Protein AF-A0A962Y975-F1 (afdb_monomer_lite)

Structure (mmCIF, N/CA/C/O backbone):
data_AF-A0A962Y975-F1
#
_entry.id   AF-A0A962Y975-F1
#
loop_
_atom_site.group_PDB
_atom_site.id
_atom_site.type_symbol
_atom_site.label_atom_id
_atom_site.label_alt_id
_atom_site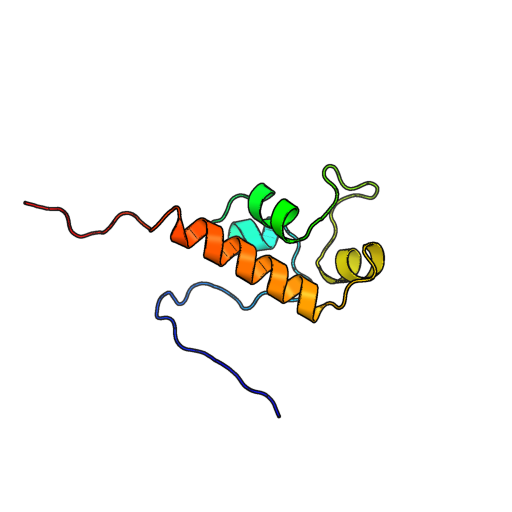.label_comp_id
_atom_site.label_asym_id
_atom_site.label_entity_id
_atom_site.label_seq_id
_atom_site.pdbx_PDB_ins_code
_atom_site.Cartn_x
_atom_site.Cartn_y
_atom_site.Cartn_z
_atom_site.occupancy
_atom_site.B_iso_or_equiv
_atom_site.auth_seq_id
_atom_site.auth_comp_id
_atom_site.auth_asym_id
_atom_site.auth_atom_id
_atom_site.pdbx_PDB_model_num
ATOM 1 N N . LEU A 1 1 ? -10.879 -17.679 16.670 1.00 44.75 1 LEU A N 1
ATOM 2 C CA . LEU A 1 1 ? -10.142 -18.719 15.918 1.00 44.75 1 LEU A CA 1
ATOM 3 C C . LEU A 1 1 ? -9.038 -17.995 15.152 1.00 44.75 1 LEU A C 1
ATOM 5 O O . LEU A 1 1 ? -9.372 -17.258 14.240 1.00 44.75 1 LEU A O 1
ATOM 9 N N . HIS A 1 2 ? -7.774 -18.105 15.562 1.00 46.69 2 HIS A N 1
ATOM 10 C CA . HIS A 1 2 ? -6.647 -17.482 14.852 1.00 46.69 2 HIS A CA 1
ATOM 11 C C . HIS A 1 2 ? -5.981 -18.558 14.002 1.00 46.69 2 HIS A C 1
ATOM 13 O O . HIS A 1 2 ? -5.413 -19.499 14.549 1.00 46.69 2 HIS A O 1
ATOM 19 N N . TRP A 1 3 ? -6.120 -18.462 12.684 1.00 56.62 3 TRP A N 1
ATOM 20 C CA . TRP A 1 3 ? -5.514 -19.406 11.753 1.00 56.62 3 TRP A CA 1
ATOM 21 C C . TRP A 1 3 ? -4.261 -18.746 11.201 1.00 56.62 3 TRP A C 1
ATOM 23 O O . TRP A 1 3 ? -4.326 -17.836 10.383 1.00 56.62 3 TRP A O 1
ATOM 33 N N . VAL A 1 4 ? -3.121 -19.172 11.733 1.00 55.84 4 VAL A N 1
ATOM 34 C CA . VAL A 1 4 ? -1.798 -18.811 11.237 1.00 55.84 4 VAL A CA 1
ATOM 35 C C . VAL A 1 4 ? -1.477 -19.793 10.114 1.00 55.84 4 VAL A C 1
ATOM 37 O O . VAL A 1 4 ? -1.233 -20.967 10.382 1.00 55.84 4 VAL A O 1
ATOM 40 N N . TYR A 1 5 ? -1.518 -19.336 8.862 1.00 50.41 5 TYR A N 1
ATOM 41 C CA . TYR A 1 5 ? -1.059 -20.126 7.722 1.00 50.41 5 TYR A CA 1
ATOM 42 C C . TYR A 1 5 ? 0.380 -19.721 7.395 1.00 50.41 5 TYR A C 1
ATOM 44 O O . TYR A 1 5 ? 0.627 -18.695 6.771 1.00 50.41 5 TYR A O 1
ATOM 52 N N . TRP A 1 6 ? 1.331 -20.517 7.878 1.00 50.81 6 TRP A N 1
ATOM 53 C CA . TRP A 1 6 ? 2.742 -20.461 7.502 1.00 50.81 6 TRP A CA 1
ATOM 54 C C . TRP A 1 6 ? 3.041 -21.716 6.690 1.00 50.81 6 TRP A C 1
ATOM 56 O O . TRP A 1 6 ? 3.072 -22.800 7.267 1.00 50.81 6 TRP A O 1
ATOM 66 N N . ASN A 1 7 ? 3.258 -21.586 5.380 1.00 39.88 7 ASN A N 1
ATOM 67 C CA . ASN A 1 7 ? 4.028 -22.575 4.627 1.00 39.88 7 ASN A CA 1
ATOM 68 C C . ASN A 1 7 ? 4.514 -22.009 3.281 1.00 39.88 7 ASN A C 1
ATOM 70 O O . ASN A 1 7 ? 3.999 -22.395 2.236 1.00 39.88 7 ASN A O 1
ATOM 74 N N . ASP A 1 8 ? 5.510 -21.119 3.299 1.00 48.66 8 ASP A N 1
ATOM 75 C CA . ASP A 1 8 ? 6.384 -20.929 2.136 1.00 48.66 8 ASP A CA 1
ATOM 76 C C . ASP A 1 8 ? 7.836 -20.672 2.601 1.00 48.66 8 ASP A C 1
ATOM 78 O O . ASP A 1 8 ? 8.062 -19.835 3.478 1.00 48.66 8 ASP A O 1
ATOM 82 N N . PRO A 1 9 ? 8.833 -21.430 2.106 1.00 48.41 9 PRO A N 1
ATOM 83 C CA . PRO A 1 9 ? 10.198 -21.422 2.627 1.00 48.41 9 PRO A CA 1
ATOM 84 C C . PRO A 1 9 ? 11.018 -20.152 2.320 1.00 48.41 9 PRO A C 1
ATOM 86 O O . PRO A 1 9 ? 12.156 -20.063 2.785 1.00 48.41 9 PRO A O 1
ATOM 89 N N . GLY A 1 10 ? 10.467 -19.147 1.631 1.00 50.31 10 GLY A N 1
ATOM 90 C CA . GLY A 1 10 ? 11.093 -17.837 1.385 1.00 50.31 10 GLY A CA 1
ATOM 91 C C . GLY A 1 10 ? 11.060 -16.854 2.571 1.00 50.31 10 GLY A C 1
ATOM 92 O O . GLY A 1 10 ? 10.719 -15.695 2.376 1.00 50.31 10 GLY A O 1
ATOM 93 N N . HIS A 1 11 ? 11.406 -17.312 3.783 1.00 47.22 11 HIS A N 1
ATOM 94 C CA . HIS A 1 11 ? 11.297 -16.687 5.124 1.00 47.22 11 HIS A CA 1
ATOM 95 C C . HIS A 1 11 ? 11.924 -15.280 5.343 1.00 47.22 11 HIS A C 1
ATOM 97 O O . HIS A 1 11 ? 12.635 -15.062 6.325 1.00 47.22 11 HIS A O 1
ATOM 103 N N . HIS A 1 12 ? 11.656 -14.288 4.497 1.00 48.28 12 HIS A N 1
ATOM 104 C CA . HIS A 1 12 ? 12.083 -12.897 4.725 1.00 48.28 12 HIS A CA 1
ATOM 105 C C . HIS A 1 12 ? 10.928 -11.892 4.781 1.00 48.28 12 HIS A C 1
ATOM 107 O O . HIS A 1 12 ? 11.156 -10.701 4.990 1.00 48.28 12 HIS A O 1
ATOM 113 N N . GLU A 1 13 ? 9.687 -12.346 4.642 1.00 58.91 13 GLU A N 1
ATOM 114 C CA . GLU A 1 13 ? 8.586 -11.452 4.298 1.00 58.91 13 GLU A CA 1
ATOM 115 C C . GLU A 1 13 ? 7.678 -11.267 5.512 1.00 58.91 13 GLU A C 1
ATOM 117 O O . GLU A 1 13 ? 6.897 -12.144 5.878 1.00 58.91 13 GLU A O 1
ATOM 122 N N . GLN A 1 14 ? 7.857 -10.142 6.211 1.00 67.50 14 GLN A N 1
ATOM 123 C CA . GLN A 1 14 ? 7.003 -9.788 7.342 1.00 67.50 14 GLN A CA 1
ATOM 124 C C . GLN A 1 14 ? 5.534 -9.794 6.892 1.00 67.50 14 GLN A C 1
ATOM 126 O O . GLN A 1 14 ? 5.245 -9.245 5.822 1.00 67.50 14 GLN A O 1
ATOM 131 N N . PRO A 1 15 ? 4.607 -10.346 7.701 1.00 83.19 15 PRO A N 1
ATOM 132 C CA . PRO A 1 15 ? 3.181 -10.246 7.421 1.00 83.19 15 PRO A CA 1
ATOM 133 C C . PRO A 1 15 ? 2.809 -8.789 7.154 1.00 83.19 15 PRO A C 1
ATOM 135 O O . PRO A 1 15 ? 3.219 -7.898 7.906 1.00 83.19 15 PRO A O 1
ATOM 138 N N . ILE A 1 16 ? 2.056 -8.543 6.082 1.00 89.31 16 ILE A N 1
ATOM 139 C CA . ILE A 1 16 ? 1.628 -7.187 5.745 1.00 89.31 16 ILE A CA 1
ATOM 140 C C . ILE A 1 16 ? 0.715 -6.697 6.864 1.00 89.31 16 ILE A C 1
ATOM 142 O O . ILE A 1 16 ? -0.335 -7.273 7.140 1.00 89.31 16 ILE A O 1
ATOM 146 N N . ALA A 1 17 ? 1.144 -5.632 7.533 1.00 91.31 17 ALA A N 1
ATOM 147 C CA . ALA A 1 17 ? 0.432 -5.062 8.662 1.00 91.31 17 ALA A CA 1
ATOM 148 C C . ALA A 1 17 ? -0.230 -3.738 8.277 1.00 91.31 17 ALA A C 1
ATOM 150 O O . ALA A 1 17 ? 0.261 -2.994 7.430 1.00 91.31 17 ALA A O 1
ATOM 151 N N . ALA A 1 18 ? -1.322 -3.412 8.963 1.00 92.12 18 ALA A N 1
ATOM 152 C CA . ALA A 1 18 ? -2.160 -2.255 8.661 1.00 92.12 18 ALA A CA 1
ATOM 153 C C . ALA A 1 18 ? -1.418 -0.897 8.715 1.00 92.12 18 ALA A C 1
ATOM 155 O O . ALA A 1 18 ? -1.741 0.032 7.981 1.00 92.12 18 ALA A O 1
ATOM 156 N N . TRP A 1 19 ? -0.382 -0.782 9.549 1.00 93.38 19 TRP A N 1
ATOM 157 C CA . TRP A 1 19 ? 0.440 0.428 9.667 1.00 93.38 19 TRP A CA 1
ATOM 158 C C . TRP A 1 19 ? 1.429 0.616 8.505 1.00 93.38 19 TRP A C 1
ATOM 160 O O . TRP A 1 19 ? 2.049 1.676 8.393 1.00 93.38 19 TRP A O 1
ATOM 170 N N . MET A 1 20 ? 1.621 -0.393 7.648 1.00 94.56 20 MET A N 1
ATOM 171 C CA . MET A 1 20 ? 2.601 -0.325 6.567 1.00 94.56 20 MET A CA 1
ATOM 172 C C . MET A 1 20 ? 2.126 0.597 5.439 1.00 94.56 20 MET A C 1
ATOM 174 O O . MET A 1 20 ? 0.946 0.658 5.099 1.00 94.56 20 MET A O 1
ATOM 178 N N . THR A 1 21 ? 3.066 1.312 4.826 1.00 94.75 21 THR A N 1
ATOM 179 C CA . THR A 1 21 ? 2.805 2.150 3.645 1.00 94.75 21 THR A CA 1
ATOM 180 C C . THR A 1 21 ? 3.103 1.374 2.360 1.00 94.75 21 THR A C 1
ATOM 182 O O . THR A 1 21 ? 3.947 0.476 2.390 1.00 94.75 21 THR A O 1
ATOM 185 N N . PRO A 1 22 ? 2.519 1.739 1.200 1.00 93.56 22 PRO A N 1
ATOM 186 C CA . PRO A 1 22 ? 2.811 1.066 -0.069 1.00 93.56 22 PRO A CA 1
ATOM 187 C C . PRO A 1 22 ? 4.311 1.028 -0.405 1.00 93.56 22 PRO A C 1
ATOM 189 O O . PRO A 1 22 ? 4.821 0.043 -0.933 1.00 93.56 22 PRO A O 1
ATOM 192 N N . GLY A 1 23 ? 5.042 2.097 -0.059 1.00 92.31 23 GLY A N 1
ATOM 193 C CA . GLY A 1 23 ? 6.495 2.155 -0.231 1.00 92.31 23 GLY A CA 1
ATOM 194 C C . GLY A 1 23 ? 7.251 1.224 0.714 1.00 92.31 23 GLY A C 1
ATOM 195 O O . GLY A 1 23 ? 8.193 0.564 0.287 1.00 92.31 23 GLY A O 1
ATOM 196 N N . TYR A 1 24 ? 6.826 1.141 1.978 1.00 93.25 24 TYR A N 1
ATOM 197 C CA . TYR A 1 24 ? 7.417 0.215 2.943 1.00 93.25 24 TYR A CA 1
ATOM 198 C C . TYR A 1 24 ? 7.187 -1.241 2.525 1.00 93.25 24 TYR A C 1
ATOM 200 O O . TYR A 1 24 ? 8.139 -2.009 2.472 1.00 93.25 24 TYR A O 1
ATOM 208 N N . ILE A 1 25 ? 5.955 -1.587 2.140 1.00 92.94 25 ILE A N 1
ATOM 209 C CA . ILE A 1 25 ? 5.588 -2.922 1.650 1.00 92.94 25 ILE A CA 1
ATOM 210 C C . ILE A 1 25 ? 6.454 -3.307 0.446 1.00 92.94 25 ILE A C 1
ATOM 212 O O . ILE A 1 25 ? 7.058 -4.377 0.450 1.00 92.94 25 ILE A O 1
ATOM 216 N N . GLY A 1 26 ? 6.578 -2.423 -0.551 1.00 92.69 26 GLY A N 1
ATOM 217 C CA . GLY A 1 26 ? 7.422 -2.677 -1.722 1.00 92.69 26 GLY A CA 1
ATOM 218 C C . GLY A 1 26 ? 8.879 -2.960 -1.346 1.00 92.69 26 GLY A C 1
ATOM 219 O O . GLY A 1 26 ? 9.470 -3.926 -1.822 1.00 92.69 26 GLY A O 1
ATOM 220 N N . ASN A 1 27 ? 9.439 -2.188 -0.414 1.00 91.31 27 ASN A N 1
ATOM 221 C CA . ASN A 1 27 ? 10.796 -2.419 0.080 1.00 91.31 27 ASN A CA 1
ATOM 222 C C . ASN A 1 27 ? 10.931 -3.742 0.852 1.00 91.31 27 ASN A C 1
ATOM 224 O O . ASN A 1 27 ? 11.915 -4.455 0.663 1.00 91.31 27 ASN A O 1
ATOM 228 N N . SER A 1 28 ? 9.964 -4.093 1.702 1.00 90.44 28 SER A N 1
ATOM 229 C CA . SER A 1 28 ? 9.990 -5.339 2.480 1.00 90.44 28 SER A CA 1
ATOM 230 C C . SER A 1 28 ? 9.893 -6.588 1.603 1.00 90.44 28 SER A C 1
ATOM 232 O O . SER A 1 28 ? 10.558 -7.575 1.894 1.00 90.44 28 SER A O 1
ATOM 234 N N . TRP A 1 29 ? 9.109 -6.527 0.525 1.00 89.50 29 TRP A N 1
ATOM 235 C CA . TRP A 1 29 ? 8.846 -7.657 -0.374 1.00 89.50 29 TRP A CA 1
ATOM 236 C C . TRP A 1 29 ? 9.682 -7.623 -1.664 1.00 89.50 29 TRP A C 1
ATOM 238 O O . TRP A 1 29 ? 9.504 -8.467 -2.541 1.00 89.50 29 TRP A O 1
ATOM 248 N N . GLN A 1 30 ? 10.597 -6.651 -1.788 1.00 90.56 30 GLN A N 1
ATOM 249 C CA . GLN A 1 30 ? 11.436 -6.426 -2.974 1.00 90.56 30 GLN A CA 1
ATOM 250 C C . GLN A 1 30 ? 10.615 -6.296 -4.272 1.00 90.56 30 GLN A C 1
ATOM 252 O O . GLN A 1 30 ? 10.975 -6.819 -5.325 1.00 90.56 30 GLN A O 1
ATOM 257 N N . VAL A 1 31 ? 9.499 -5.570 -4.190 1.00 90.81 31 VAL A N 1
ATOM 258 C CA . VAL A 1 31 ? 8.586 -5.281 -5.302 1.00 90.81 31 VAL A CA 1
ATOM 259 C C . VAL A 1 31 ? 8.565 -3.770 -5.558 1.00 90.81 31 VAL A C 1
ATOM 261 O O . VAL A 1 31 ? 8.580 -2.986 -4.603 1.00 90.81 31 VAL A O 1
ATOM 264 N N . PRO A 1 32 ? 8.500 -3.304 -6.820 1.00 94.06 32 PRO A N 1
ATOM 265 C CA . PRO A 1 32 ? 8.362 -1.882 -7.104 1.00 94.06 32 PRO A CA 1
ATOM 266 C C . PRO A 1 32 ? 7.142 -1.278 -6.398 1.00 94.06 32 PRO A C 1
ATOM 268 O O . PRO A 1 32 ? 6.026 -1.774 -6.530 1.00 94.06 32 PRO A O 1
ATOM 271 N N . LYS A 1 33 ? 7.327 -0.141 -5.713 1.00 92.81 33 LYS A N 1
ATOM 272 C CA . LYS A 1 33 ? 6.248 0.590 -5.015 1.00 92.81 33 LYS A CA 1
ATOM 273 C C . LYS A 1 33 ? 4.995 0.791 -5.880 1.00 92.81 33 LYS A C 1
ATOM 275 O O . LYS A 1 33 ? 3.885 0.750 -5.360 1.00 92.81 33 LYS A O 1
ATOM 280 N N . LYS A 1 34 ? 5.173 1.018 -7.186 1.00 93.12 34 LYS A N 1
ATOM 281 C CA . LYS A 1 34 ? 4.077 1.266 -8.132 1.00 93.12 34 LYS A CA 1
ATOM 282 C C . LYS A 1 34 ? 3.115 0.080 -8.244 1.00 93.12 34 LYS A C 1
ATOM 284 O O . LYS A 1 34 ? 1.913 0.287 -8.198 1.00 93.12 34 LYS A O 1
ATOM 289 N N . VAL A 1 35 ? 3.647 -1.143 -8.251 1.00 94.69 35 VAL A N 1
ATOM 290 C CA . VAL A 1 35 ? 2.853 -2.383 -8.232 1.00 94.69 35 VAL A CA 1
ATOM 291 C C . VAL A 1 35 ? 1.982 -2.439 -6.979 1.00 94.69 35 VAL A C 1
ATOM 293 O O . VAL A 1 35 ? 0.807 -2.778 -7.050 1.00 94.69 35 VAL A O 1
ATOM 296 N N . VAL A 1 36 ? 2.540 -2.060 -5.825 1.00 94.62 36 VAL A N 1
ATOM 297 C CA . VAL A 1 36 ? 1.798 -2.050 -4.558 1.00 94.62 36 VAL A CA 1
ATOM 298 C C . VAL A 1 36 ? 0.702 -0.980 -4.568 1.00 94.62 36 VAL A C 1
ATOM 300 O O . VAL A 1 36 ? -0.417 -1.255 -4.155 1.00 94.62 36 VAL A O 1
ATOM 303 N N . ILE A 1 37 ? 0.987 0.228 -5.066 1.00 94.06 37 ILE A N 1
ATOM 304 C CA . ILE A 1 37 ? -0.015 1.299 -5.218 1.00 94.06 37 ILE A CA 1
ATOM 305 C C . ILE A 1 37 ? -1.168 0.848 -6.121 1.00 94.06 37 ILE A C 1
ATOM 307 O O . ILE A 1 37 ? -2.330 0.989 -5.737 1.00 94.06 37 ILE A O 1
ATOM 311 N N . GLU A 1 38 ? -0.845 0.302 -7.295 1.00 94.50 38 GLU A N 1
ATOM 312 C CA . GLU A 1 38 ? -1.822 -0.168 -8.280 1.00 94.50 38 GLU A CA 1
ATOM 313 C C . GLU A 1 38 ? -2.691 -1.287 -7.698 1.00 94.50 38 GLU A C 1
ATOM 315 O O . GLU A 1 38 ? -3.915 -1.232 -7.804 1.00 94.50 38 GLU A O 1
ATOM 320 N N . ALA A 1 39 ? -2.083 -2.247 -6.996 1.00 95.31 39 ALA A N 1
ATOM 321 C CA . ALA A 1 39 ? -2.802 -3.331 -6.334 1.00 95.31 39 ALA A CA 1
ATOM 322 C C . ALA A 1 39 ? -3.772 -2.830 -5.250 1.00 95.31 39 ALA A C 1
ATOM 324 O O . ALA A 1 39 ? -4.870 -3.365 -5.099 1.00 95.31 39 ALA A O 1
ATOM 325 N N . LEU A 1 40 ? -3.383 -1.793 -4.504 1.00 94.31 40 LEU A N 1
ATOM 326 C CA . LEU A 1 40 ? -4.210 -1.188 -3.459 1.00 94.31 40 LEU A CA 1
ATOM 327 C C . LEU A 1 40 ? -5.333 -0.303 -4.021 1.00 94.31 40 LEU A C 1
ATOM 329 O O . LEU A 1 40 ? -6.290 -0.019 -3.300 1.00 94.31 40 LEU A O 1
ATOM 333 N N . GLY A 1 41 ? -5.231 0.132 -5.281 1.00 92.75 41 GLY A N 1
ATOM 334 C CA . GLY A 1 41 ? -6.093 1.176 -5.840 1.00 92.75 41 GLY A CA 1
ATOM 335 C C . GLY A 1 41 ? -5.854 2.539 -5.183 1.00 92.75 41 GLY A C 1
ATOM 336 O O . GLY A 1 41 ? -6.771 3.351 -5.084 1.00 92.75 41 GLY A O 1
ATOM 337 N N . ALA A 1 42 ? -4.641 2.770 -4.675 1.00 88.88 42 ALA A N 1
ATOM 338 C CA . ALA A 1 42 ? -4.290 4.012 -4.002 1.00 88.88 42 ALA A CA 1
ATOM 339 C C . ALA A 1 42 ? -4.056 5.146 -5.023 1.00 88.88 42 ALA A C 1
ATOM 341 O O . ALA A 1 42 ? -3.514 4.894 -6.101 1.00 88.88 42 ALA A O 1
ATOM 342 N N . PRO A 1 43 ? -4.418 6.401 -4.700 1.00 83.62 43 PRO A N 1
ATOM 343 C CA . PRO A 1 43 ? -4.141 7.541 -5.570 1.00 83.62 43 PRO A CA 1
ATOM 344 C C . PRO A 1 43 ? -2.629 7.800 -5.711 1.00 83.62 43 PRO A C 1
ATOM 346 O O . PRO A 1 43 ? -1.892 7.756 -4.723 1.00 83.62 43 PRO A O 1
ATOM 349 N N . ASP A 1 44 ? -2.181 8.120 -6.931 1.00 83.44 44 ASP A N 1
ATOM 350 C CA . ASP A 1 44 ? -0.796 8.496 -7.254 1.00 83.44 44 ASP A CA 1
ATOM 351 C C . ASP A 1 44 ? -0.773 9.753 -8.154 1.00 83.44 44 ASP A C 1
ATOM 353 O O . ASP A 1 44 ? -1.202 9.673 -9.310 1.00 83.44 44 ASP A O 1
ATOM 357 N N . PRO A 1 45 ? -0.308 10.920 -7.659 1.00 79.06 45 PRO A N 1
ATOM 358 C CA . PRO A 1 45 ? 0.197 11.168 -6.308 1.00 79.06 45 PRO A CA 1
ATOM 359 C C . PRO A 1 45 ? -0.934 11.222 -5.260 1.00 79.06 45 PRO A C 1
ATOM 361 O O . PRO A 1 45 ? -2.054 11.630 -5.576 1.00 79.06 45 PRO A O 1
ATOM 364 N N . PRO A 1 46 ? -0.665 10.857 -3.996 1.00 76.19 46 PRO A N 1
ATOM 365 C CA . PRO A 1 46 ? -1.671 10.945 -2.950 1.00 76.19 46 PRO A CA 1
ATOM 366 C C . PRO A 1 46 ? -1.949 12.415 -2.573 1.00 76.19 46 PRO A C 1
ATOM 368 O O . PRO A 1 46 ? -1.001 13.195 -2.443 1.00 76.19 46 PRO A O 1
ATOM 371 N N . PRO A 1 47 ? -3.223 12.799 -2.362 1.00 74.81 47 PRO A N 1
ATOM 372 C CA . PRO A 1 47 ? -3.621 14.198 -2.175 1.00 74.81 47 PRO A CA 1
ATOM 373 C C . PRO A 1 47 ? -3.057 14.836 -0.896 1.00 74.81 47 PRO A C 1
ATOM 375 O O . PRO A 1 47 ? -2.726 16.017 -0.910 1.00 74.81 47 PRO A O 1
ATOM 378 N N . ASP A 1 48 ? -2.879 14.050 0.173 1.00 79.00 48 ASP A N 1
ATOM 379 C CA . ASP A 1 48 ? -2.481 14.538 1.507 1.00 79.00 48 ASP A CA 1
ATOM 380 C C . ASP A 1 48 ? -1.151 13.936 2.005 1.00 79.00 48 ASP A C 1
ATOM 382 O O . ASP A 1 48 ? -0.876 13.908 3.203 1.00 79.00 48 ASP A O 1
ATOM 386 N N . GLY A 1 49 ? -0.308 13.429 1.097 1.00 78.06 49 GLY A N 1
ATOM 387 C CA . GLY A 1 49 ? 0.976 12.810 1.446 1.00 78.06 49 GLY A CA 1
ATOM 388 C C . GLY A 1 49 ? 0.925 11.286 1.617 1.00 78.06 49 GLY A C 1
ATOM 389 O O . GLY A 1 49 ? 0.036 10.610 1.106 1.00 78.06 49 GLY A O 1
ATOM 390 N N . VAL A 1 50 ? 1.950 10.708 2.255 1.00 76.62 50 VAL A N 1
ATOM 391 C CA . VAL A 1 50 ? 2.106 9.245 2.363 1.00 76.62 50 VAL A CA 1
ATOM 392 C C . VAL A 1 50 ? 1.006 8.659 3.250 1.00 76.62 50 VAL A C 1
ATOM 394 O O . VAL A 1 50 ? 0.922 9.035 4.411 1.00 76.62 50 VAL A O 1
ATOM 397 N N . ARG A 1 51 ? 0.229 7.703 2.722 1.00 83.31 51 ARG A N 1
ATOM 398 C CA . ARG A 1 51 ? -0.808 6.974 3.468 1.00 83.31 51 ARG A CA 1
ATOM 399 C C . ARG A 1 51 ? -0.398 5.528 3.765 1.00 83.31 51 ARG A C 1
ATOM 401 O O . ARG A 1 51 ? 0.179 4.860 2.901 1.00 83.31 51 ARG A O 1
ATOM 408 N N . ASN A 1 52 ? -0.682 5.051 4.973 1.00 93.06 52 ASN A N 1
ATOM 409 C CA . ASN A 1 52 ? -0.615 3.636 5.351 1.00 93.06 52 ASN A CA 1
ATOM 410 C C . ASN A 1 52 ? -1.904 2.881 4.964 1.00 93.06 52 ASN A C 1
ATOM 412 O O . ASN A 1 52 ? -2.854 3.485 4.464 1.00 93.06 52 ASN A O 1
ATOM 416 N N . LEU A 1 53 ? -1.943 1.555 5.147 1.00 92.94 53 LEU A N 1
ATOM 417 C CA . LEU A 1 53 ? -3.114 0.759 4.760 1.00 92.94 53 LEU A CA 1
ATOM 418 C C . LEU A 1 53 ? -4.383 1.128 5.539 1.00 92.94 53 LEU A C 1
ATOM 420 O O . LEU A 1 53 ? -5.450 1.097 4.936 1.00 92.94 53 LEU A O 1
ATOM 424 N N . VAL A 1 54 ? -4.295 1.509 6.821 1.00 94.19 54 VAL A N 1
ATOM 425 C CA . VAL A 1 54 ? -5.461 1.998 7.588 1.00 94.19 54 VAL A CA 1
ATOM 426 C C . VAL A 1 54 ? -6.007 3.279 6.962 1.00 94.19 54 VAL A C 1
ATOM 428 O O . VAL A 1 54 ? -7.183 3.347 6.622 1.00 94.19 54 VAL A O 1
ATOM 431 N N . GLU A 1 55 ? -5.147 4.259 6.705 1.00 92.94 55 GLU A N 1
ATOM 432 C CA . GLU A 1 55 ? -5.556 5.539 6.109 1.00 92.94 55 GLU A CA 1
ATOM 433 C C . GLU A 1 55 ? -6.114 5.375 4.687 1.00 92.94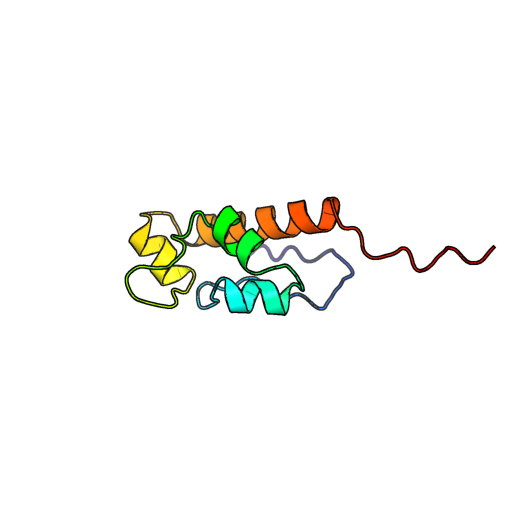 55 GLU A C 1
ATOM 435 O O . GLU A 1 55 ? -6.947 6.166 4.243 1.00 92.94 55 GLU A O 1
ATOM 440 N N . LEU A 1 56 ? -5.644 4.367 3.945 1.00 92.75 56 LEU A N 1
ATOM 441 C CA . LEU A 1 56 ? -6.197 4.002 2.641 1.00 92.75 56 LEU A CA 1
ATOM 442 C C . LEU A 1 56 ? -7.530 3.263 2.770 1.00 92.75 56 LEU A C 1
ATOM 444 O O . LEU A 1 56 ? -8.419 3.504 1.961 1.00 92.75 56 LEU A O 1
ATOM 448 N N . SER A 1 57 ? -7.677 2.401 3.777 1.00 94.19 57 SER A N 1
ATOM 449 C CA . SER A 1 57 ? -8.920 1.677 4.062 1.00 94.19 57 SER A CA 1
ATOM 450 C C . SER A 1 57 ? -10.067 2.654 4.345 1.00 94.19 57 SER A C 1
ATOM 452 O O . SER A 1 57 ? -11.117 2.578 3.713 1.00 94.19 57 SER A O 1
ATOM 454 N N . GLU A 1 58 ? -9.814 3.661 5.184 1.00 93.38 58 GLU A N 1
ATOM 455 C CA . GLU A 1 58 ? -10.764 4.728 5.512 1.00 93.38 58 GLU A CA 1
ATOM 456 C C . GLU A 1 58 ? -11.055 5.633 4.310 1.00 93.38 58 GLU A C 1
ATOM 458 O O . GLU A 1 58 ? -12.194 6.033 4.089 1.00 93.38 58 GLU A O 1
ATOM 463 N N . TYR A 1 59 ? -10.034 5.954 3.512 1.00 92.38 59 TYR A N 1
ATOM 464 C CA . TYR A 1 59 ? -10.185 6.831 2.349 1.00 92.38 59 TYR A CA 1
ATOM 465 C C . TYR A 1 59 ? -10.984 6.193 1.211 1.00 92.38 59 TYR A C 1
ATOM 467 O O . TYR A 1 59 ? -11.755 6.874 0.538 1.00 92.38 59 TYR A O 1
ATOM 475 N N . LEU A 1 60 ? -10.765 4.901 0.973 1.00 92.19 60 LEU A N 1
ATOM 476 C CA . LEU A 1 60 ? -11.410 4.152 -0.103 1.00 92.19 60 LEU A CA 1
ATOM 477 C C . LEU A 1 60 ? -12.722 3.492 0.337 1.00 92.19 60 LEU A C 1
ATOM 479 O O . LEU A 1 60 ? -13.387 2.899 -0.509 1.00 92.19 60 LEU A O 1
ATOM 483 N N . ASP A 1 61 ? -13.077 3.582 1.624 1.00 95.56 61 ASP A N 1
ATOM 484 C CA . ASP A 1 61 ? -14.200 2.865 2.242 1.00 95.56 61 ASP A CA 1
ATOM 485 C C . ASP A 1 61 ? -14.119 1.344 1.992 1.00 95.56 61 ASP A C 1
ATOM 487 O O . ASP A 1 61 ? -15.065 0.679 1.567 1.00 95.56 61 ASP A O 1
ATOM 491 N N . VAL A 1 62 ? -12.923 0.785 2.202 1.00 95.06 62 VAL A N 1
ATOM 492 C CA . VAL A 1 62 ? -12.607 -0.637 2.004 1.00 95.06 62 VAL A CA 1
ATOM 493 C C . VAL A 1 62 ? -12.114 -1.221 3.326 1.00 95.06 62 VAL A C 1
ATOM 495 O O . VAL A 1 62 ? -11.246 -0.614 3.941 1.00 95.06 62 VAL A O 1
ATOM 498 N N . PRO A 1 63 ? -12.577 -2.407 3.765 1.00 95.81 63 PRO A N 1
ATOM 499 C CA . PRO A 1 63 ? -12.069 -3.0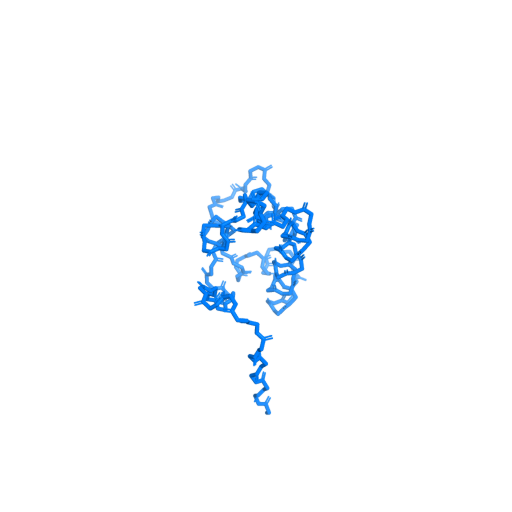49 4.978 1.00 95.81 63 PRO A CA 1
ATOM 500 C C . PRO A 1 63 ? -10.550 -3.264 4.951 1.00 95.81 63 PRO A C 1
ATOM 502 O O . PRO A 1 63 ? -9.976 -3.611 3.915 1.00 95.81 63 PRO A O 1
ATOM 505 N N . ILE A 1 64 ? -9.890 -3.113 6.101 1.00 93.69 64 ILE A N 1
ATOM 506 C CA . ILE A 1 64 ? -8.428 -3.235 6.207 1.00 93.69 64 ILE A CA 1
ATOM 507 C C . IL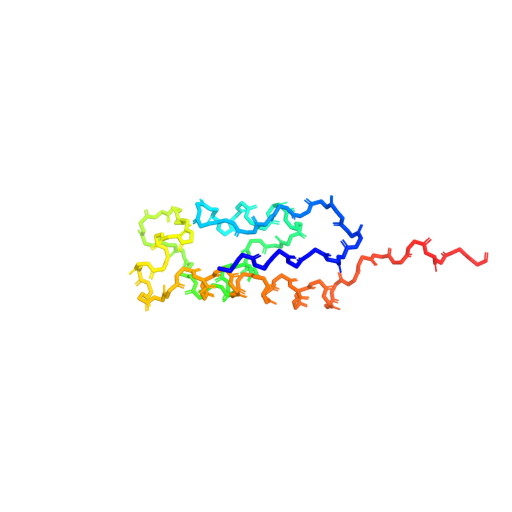E A 1 64 ? -7.924 -4.623 5.792 1.00 93.69 64 ILE A C 1
ATOM 509 O O . ILE A 1 64 ? -6.868 -4.744 5.175 1.00 93.69 64 ILE A O 1
ATOM 513 N N . GLU A 1 65 ? -8.702 -5.669 6.056 1.00 92.38 65 GLU A N 1
ATOM 514 C CA . GLU A 1 65 ? -8.409 -7.043 5.653 1.00 92.38 65 GLU A CA 1
ATOM 515 C C . GLU A 1 65 ? -8.378 -7.181 4.127 1.00 92.38 65 GLU A C 1
ATOM 517 O O . GLU A 1 65 ? -7.507 -7.856 3.580 1.00 92.38 65 GLU A O 1
ATOM 522 N N . GLU A 1 66 ? -9.281 -6.493 3.427 1.00 94.19 66 GLU A N 1
ATOM 523 C CA . GLU A 1 66 ? -9.296 -6.463 1.965 1.00 94.19 66 GLU A CA 1
ATOM 524 C C . GLU A 1 66 ? -8.120 -5.641 1.418 1.00 94.19 66 GLU A C 1
ATOM 526 O O . GLU A 1 66 ? -7.533 -6.022 0.407 1.00 94.19 66 GLU A O 1
ATOM 531 N N . MET A 1 67 ? -7.702 -4.565 2.096 1.00 94.38 67 MET A N 1
ATOM 532 C CA . MET A 1 67 ? -6.492 -3.819 1.715 1.00 94.38 67 MET A CA 1
ATOM 533 C C . MET A 1 67 ? -5.224 -4.671 1.847 1.00 94.38 67 MET A C 1
ATOM 535 O O . MET A 1 67 ? -4.370 -4.648 0.958 1.00 94.38 67 MET A O 1
ATOM 539 N N . ILE A 1 68 ? -5.111 -5.454 2.923 1.00 93.75 68 ILE A N 1
ATOM 540 C CA . ILE A 1 68 ? -4.010 -6.407 3.112 1.00 93.75 68 ILE A CA 1
ATOM 541 C C . ILE A 1 68 ? -4.043 -7.462 2.001 1.00 93.75 68 ILE A C 1
ATOM 543 O O . ILE A 1 68 ? -3.049 -7.636 1.296 1.00 93.75 68 ILE A O 1
ATOM 547 N N . ALA A 1 69 ? -5.202 -8.080 1.760 1.00 92.62 69 ALA A N 1
ATOM 548 C CA . ALA A 1 69 ? -5.357 -9.094 0.721 1.00 92.62 69 ALA A CA 1
ATOM 549 C C . ALA A 1 69 ? -5.036 -8.552 -0.686 1.00 92.62 69 ALA A C 1
ATOM 551 O O . ALA A 1 69 ? -4.456 -9.256 -1.512 1.00 92.62 69 ALA A O 1
ATOM 552 N N . ARG A 1 70 ? -5.373 -7.290 -0.982 1.00 95.25 70 ARG A N 1
ATOM 553 C CA . ARG A 1 70 ? -4.994 -6.615 -2.235 1.00 95.25 70 ARG A CA 1
ATOM 554 C C . ARG A 1 70 ? -3.484 -6.502 -2.397 1.00 95.25 70 ARG A C 1
ATOM 556 O O . ARG A 1 70 ? -2.975 -6.846 -3.464 1.00 95.25 70 ARG A O 1
ATOM 563 N N . ALA A 1 71 ? -2.777 -6.059 -1.357 1.00 93.88 71 ALA A N 1
ATOM 564 C CA . ALA A 1 71 ? -1.319 -5.977 -1.383 1.00 93.88 71 ALA A CA 1
ATOM 565 C C . ALA A 1 71 ? -0.688 -7.353 -1.634 1.00 93.88 71 ALA A C 1
ATOM 567 O O . ALA A 1 71 ? 0.150 -7.486 -2.524 1.00 93.88 71 ALA A O 1
ATOM 568 N N . GLU A 1 72 ? -1.136 -8.378 -0.903 1.00 93.56 72 GLU A N 1
ATOM 569 C CA . GLU A 1 72 ? -0.654 -9.757 -1.047 1.00 93.56 72 GLU A CA 1
ATOM 570 C C . GLU A 1 72 ? -0.864 -10.285 -2.470 1.00 93.56 72 GLU A C 1
ATOM 572 O O . GLU A 1 72 ? 0.073 -10.800 -3.083 1.00 93.56 72 GLU A O 1
ATOM 577 N N . ARG A 1 73 ? -2.065 -10.098 -3.038 1.00 93.25 73 ARG A N 1
ATOM 578 C CA . ARG A 1 73 ? -2.369 -10.501 -4.421 1.00 93.25 73 ARG A CA 1
ATOM 579 C C . ARG A 1 73 ? -1.481 -9.783 -5.437 1.00 93.25 73 ARG A C 1
ATOM 581 O O . ARG A 1 73 ? -0.983 -10.428 -6.356 1.00 93.25 73 ARG A O 1
ATOM 588 N N . GLY A 1 74 ? -1.264 -8.478 -5.271 1.00 93.44 74 GLY A N 1
ATOM 589 C CA . GLY A 1 74 ? -0.402 -7.692 -6.157 1.00 93.44 74 GLY A CA 1
ATOM 590 C C . GLY A 1 74 ? 1.056 -8.149 -6.127 1.00 93.44 74 GLY A C 1
ATOM 591 O O . GLY A 1 74 ? 1.681 -8.322 -7.171 1.00 93.44 74 GLY A O 1
ATOM 592 N N . ILE A 1 75 ? 1.582 -8.410 -4.929 1.00 91.50 75 ILE A N 1
ATOM 593 C CA . ILE A 1 75 ? 2.940 -8.931 -4.739 1.00 91.50 75 ILE A CA 1
ATOM 594 C C . ILE A 1 75 ? 3.078 -10.326 -5.349 1.00 91.50 75 ILE A C 1
ATOM 596 O O . ILE A 1 75 ? 4.030 -10.578 -6.089 1.00 91.50 75 ILE A O 1
ATOM 600 N N . ALA A 1 76 ? 2.130 -11.224 -5.071 1.00 90.94 76 ALA A N 1
ATOM 601 C CA . ALA A 1 76 ? 2.145 -12.583 -5.596 1.00 90.94 76 ALA A CA 1
ATOM 602 C C . ALA A 1 76 ? 2.097 -12.600 -7.132 1.00 90.94 76 ALA A C 1
ATOM 604 O O . ALA A 1 76 ? 2.876 -13.321 -7.755 1.00 90.94 76 ALA A O 1
ATOM 605 N N . ALA A 1 77 ? 1.244 -11.769 -7.744 1.00 91.25 77 ALA A N 1
ATOM 606 C CA . ALA A 1 77 ? 1.167 -11.629 -9.197 1.00 91.25 77 ALA A CA 1
ATOM 607 C C . ALA A 1 77 ? 2.502 -11.154 -9.792 1.00 91.25 77 ALA A C 1
ATOM 609 O O . ALA A 1 77 ? 3.035 -11.788 -10.701 1.00 91.25 77 ALA A O 1
ATOM 610 N N . PHE A 1 78 ? 3.101 -10.105 -9.218 1.00 92.25 78 PHE A N 1
ATOM 611 C CA . PHE A 1 78 ? 4.383 -9.584 -9.692 1.00 92.25 78 PHE A CA 1
ATOM 612 C C . PHE A 1 78 ? 5.510 -10.618 -9.604 1.00 92.25 78 PHE A C 1
ATOM 614 O O . PHE A 1 78 ? 6.285 -10.771 -10.548 1.00 92.25 78 PHE A O 1
ATOM 621 N N . LYS A 1 79 ? 5.595 -11.353 -8.492 1.00 88.38 79 LYS A N 1
ATOM 622 C CA . LYS A 1 79 ? 6.612 -12.395 -8.294 1.00 88.38 79 LYS A CA 1
ATOM 623 C C . LYS A 1 79 ? 6.419 -13.605 -9.201 1.00 88.38 79 LYS A C 1
ATOM 625 O O . LYS A 1 79 ? 7.404 -14.207 -9.613 1.00 88.38 79 LYS A O 1
ATOM 630 N N . ALA A 1 80 ? 5.175 -13.965 -9.512 1.00 88.81 80 ALA A N 1
ATOM 631 C CA . ALA A 1 80 ? 4.888 -15.034 -10.463 1.00 88.81 80 ALA A CA 1
ATOM 632 C C . ALA A 1 80 ? 5.368 -14.675 -11.881 1.00 88.81 80 ALA A C 1
ATOM 634 O O . ALA A 1 80 ? 5.866 -15.540 -12.598 1.00 88.81 80 ALA A O 1
ATOM 635 N N . GLU A 1 81 ? 5.262 -13.400 -12.266 1.00 88.69 81 GLU A N 1
ATOM 636 C CA . GLU A 1 81 ? 5.774 -12.882 -13.542 1.00 88.69 81 GLU A CA 1
ATOM 637 C C . GLU A 1 81 ? 7.297 -12.696 -13.548 1.00 88.69 81 GLU A C 1
ATOM 639 O O . GLU A 1 81 ? 7.940 -12.847 -14.588 1.00 88.69 81 GLU A O 1
ATOM 644 N N . HIS A 1 82 ? 7.880 -12.399 -12.386 1.00 86.25 82 HIS A N 1
ATOM 645 C CA . HIS A 1 82 ? 9.308 -12.155 -12.198 1.00 86.25 82 HIS A CA 1
ATOM 646 C C . HIS A 1 82 ? 9.888 -13.183 -11.223 1.00 86.25 82 HIS A C 1
ATOM 648 O O . HIS A 1 82 ? 10.309 -12.812 -10.119 1.00 86.25 82 HIS A O 1
ATOM 654 N N . PRO A 1 83 ? 9.901 -14.480 -11.592 1.00 75.94 83 PRO A N 1
ATOM 655 C CA . PRO A 1 83 ? 10.489 -15.487 -10.734 1.00 75.94 83 PRO A CA 1
ATOM 656 C C . PRO A 1 83 ? 11.956 -15.114 -10.493 1.00 75.94 83 PRO A C 1
ATOM 658 O O . PRO A 1 83 ? 12.636 -14.661 -11.425 1.00 75.94 83 PRO A O 1
ATOM 661 N N . PRO A 1 84 ? 12.464 -15.277 -9.259 1.00 68.44 84 PRO A N 1
ATOM 662 C CA . PRO A 1 84 ? 13.871 -15.038 -8.990 1.00 68.44 84 PRO A CA 1
ATOM 663 C C . PRO A 1 84 ? 14.704 -15.858 -9.981 1.00 68.44 84 PRO A C 1
ATOM 665 O O . PRO A 1 84 ? 14.309 -16.984 -10.308 1.00 68.44 84 PRO A O 1
ATOM 668 N N . PRO A 1 85 ? 15.823 -15.311 -10.493 1.00 66.69 85 PRO A N 1
ATOM 669 C CA . PRO A 1 85 ? 16.669 -16.044 -11.418 1.00 66.69 85 PRO A CA 1
ATOM 670 C C . PRO A 1 85 ? 17.019 -17.384 -10.778 1.00 66.69 85 PRO A C 1
ATOM 672 O O . PRO A 1 85 ? 17.606 -17.428 -9.696 1.00 66.69 85 PRO A O 1
ATOM 675 N N . ASP A 1 86 ? 16.584 -18.466 -11.422 1.00 63.69 86 ASP A N 1
ATOM 676 C CA . ASP A 1 86 ? 16.883 -19.823 -10.995 1.00 63.69 86 ASP A CA 1
ATOM 677 C C . ASP A 1 86 ? 18.401 -19.935 -10.811 1.00 63.69 86 ASP A C 1
ATOM 679 O O . ASP A 1 86 ? 19.166 -19.820 -11.769 1.00 63.69 86 ASP A O 1
ATOM 683 N N . GLY A 1 87 ? 18.842 -20.163 -9.571 1.00 55.38 87 GLY A N 1
ATOM 684 C CA . GLY A 1 87 ? 20.241 -20.429 -9.241 1.00 55.38 87 GLY A CA 1
ATOM 685 C C . GLY A 1 87 ? 20.799 -21.709 -9.884 1.00 55.38 87 GLY A C 1
ATOM 686 O O . GLY A 1 87 ? 21.933 -22.085 -9.600 1.00 55.38 87 GLY A O 1
ATOM 687 N N . ARG A 1 88 ? 20.031 -22.401 -10.734 1.00 61.25 88 ARG A N 1
ATOM 688 C CA . ARG A 1 88 ? 20.414 -23.591 -11.495 1.00 61.25 88 ARG A CA 1
ATOM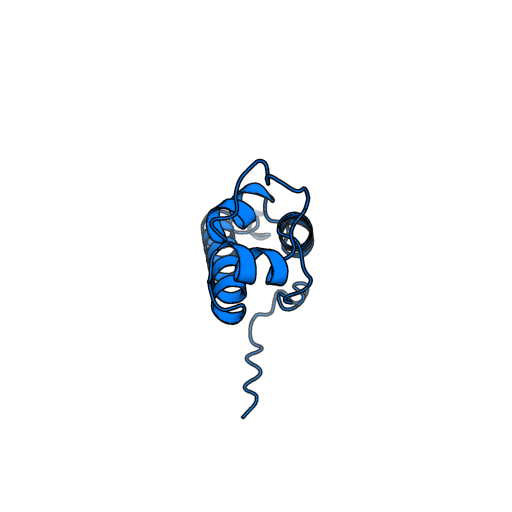 689 C C . ARG A 1 88 ? 20.307 -23.367 -13.003 1.00 61.25 88 ARG A C 1
ATOM 691 O O . ARG A 1 88 ? 19.507 -23.986 -13.696 1.00 61.25 88 ARG A O 1
ATOM 698 N N . ARG A 1 89 ? 21.247 -22.595 -13.544 1.00 52.34 89 ARG A N 1
ATOM 699 C CA . ARG A 1 89 ? 21.844 -22.903 -14.854 1.00 52.34 89 ARG A CA 1
ATOM 700 C C . ARG 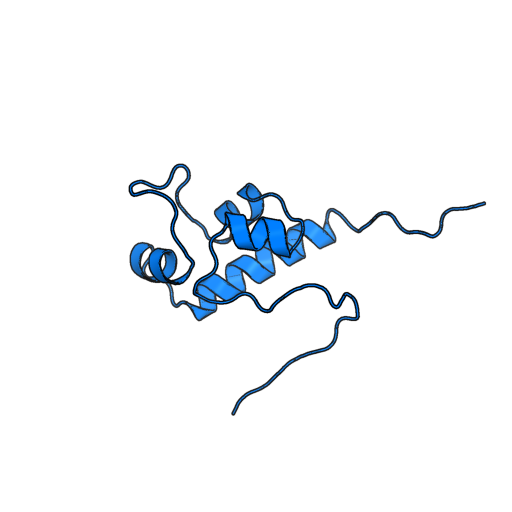A 1 89 ? 23.351 -22.679 -14.805 1.00 52.34 89 ARG A C 1
ATOM 702 O O . ARG A 1 89 ? 23.843 -21.646 -15.241 1.00 52.34 89 ARG A O 1
ATOM 709 N N . SER A 1 90 ? 24.063 -23.686 -14.314 1.00 42.41 90 SER A N 1
ATOM 710 C CA . SER A 1 90 ? 25.412 -23.973 -14.803 1.00 42.41 90 SER A CA 1
ATOM 711 C C . SER A 1 90 ? 25.308 -25.227 -15.678 1.00 42.41 90 SER A C 1
ATOM 713 O O . SER A 1 90 ? 24.663 -26.179 -15.228 1.00 42.41 90 SER A O 1
ATOM 715 N N . PRO A 1 91 ? 25.821 -25.204 -16.922 1.00 57.78 91 PRO A N 1
ATOM 716 C CA . PRO A 1 91 ? 25.865 -26.377 -17.793 1.00 57.78 91 PRO A CA 1
ATOM 717 C C . PRO A 1 91 ? 26.737 -27.500 -17.222 1.00 57.78 91 PRO A C 1
ATOM 719 O O . PRO A 1 91 ? 27.642 -27.197 -16.409 1.00 57.78 91 PRO A O 1
#

Radius of gyration: 14.81 Å; chains: 1; bounding box: 40×41×34 Å

Secondary structure (DSSP, 8-state):
--------S----PPP-TT--HHHHHHHHT--HHHHHHHHT--SS-TTS---HHHHHHHHT--HHHHHHHHHHHHHHHHHHSPPP-S----

Foldseek 3Di:
DDDDDDDDPPPQADQQDQQDFLVRNCVSLVHPSVLQCVLLVHDVVHPPDTDGLNRSCVVVVHDSVVSSVSNVVSSVVVCVVVPPPPPDDDD

pLDDT: mean 81.65, std 16.9, range [39.88, 95.81]

Sequence (91 aa):
LHWVYWNDPGHHEQPIAAWMTPGYIGNSWQVPKKVVIEALGAPDPPPDGVRNLVELSEYLDVPIEEMIARAERGIAAFKAEHPPPDGRRSP